Protein AF-A0A7S0QAI5-F1 (afdb_monomer_lite)

Structure (mmCIF, N/CA/C/O backbone):
data_AF-A0A7S0QAI5-F1
#
_entry.id   AF-A0A7S0QAI5-F1
#
loop_
_atom_site.group_PDB
_atom_site.id
_atom_site.type_symbol
_atom_site.label_atom_id
_atom_site.label_alt_id
_atom_site.label_comp_id
_atom_site.label_asym_id
_atom_site.label_entity_id
_atom_site.label_seq_id
_atom_site.pdbx_PDB_ins_code
_atom_site.Cartn_x
_atom_site.Cartn_y
_atom_site.Cartn_z
_atom_site.occupancy
_atom_site.B_iso_or_equiv
_atom_site.auth_seq_id
_atom_site.auth_comp_id
_atom_site.auth_asym_id
_atom_site.auth_atom_id
_atom_site.pdbx_PDB_model_num
ATOM 1 N N . ALA A 1 1 ? 10.880 22.878 0.491 1.00 46.72 1 ALA A N 1
ATOM 2 C CA . ALA A 1 1 ? 9.471 22.637 0.870 1.00 46.72 1 ALA A CA 1
ATOM 3 C C . ALA A 1 1 ? 9.486 22.245 2.345 1.00 46.72 1 ALA A C 1
ATOM 5 O O . ALA A 1 1 ? 10.339 21.458 2.713 1.00 46.72 1 ALA A O 1
ATOM 6 N N . GLY A 1 2 ? 8.750 22.869 3.257 1.00 62.97 2 GLY A N 1
ATOM 7 C CA . GLY A 1 2 ? 7.318 23.179 3.219 1.00 62.97 2 GLY A CA 1
ATOM 8 C C . GLY A 1 2 ? 6.605 22.669 4.488 1.00 62.97 2 GLY A C 1
ATOM 9 O O . GLY A 1 2 ? 5.428 22.949 4.661 1.00 62.97 2 GLY A O 1
ATOM 10 N N . ARG A 1 3 ? 7.301 21.943 5.380 1.00 64.00 3 ARG A N 1
ATOM 11 C CA . ARG A 1 3 ? 6.806 21.642 6.727 1.00 64.00 3 ARG A CA 1
ATOM 12 C C . ARG A 1 3 ? 7.165 22.760 7.692 1.00 64.00 3 ARG A C 1
ATOM 14 O O . ARG A 1 3 ? 8.318 23.181 7.739 1.00 64.00 3 ARG A O 1
ATOM 21 N N . GLU A 1 4 ? 6.174 23.202 8.455 1.00 69.81 4 GLU A N 1
ATOM 22 C CA . GLU A 1 4 ? 6.407 24.006 9.649 1.00 69.81 4 GLU A CA 1
ATOM 23 C C . GLU A 1 4 ? 7.243 23.197 10.654 1.00 69.81 4 GLU A C 1
ATOM 25 O O . GLU A 1 4 ? 7.096 21.978 10.754 1.00 69.81 4 GLU A O 1
ATOM 30 N N . GLU A 1 5 ? 8.127 23.866 11.401 1.00 71.38 5 GLU A N 1
ATOM 31 C CA . GLU A 1 5 ? 8.993 23.213 12.402 1.00 71.38 5 GLU A CA 1
ATOM 32 C C . GLU A 1 5 ? 8.201 22.601 13.569 1.00 71.38 5 GLU A C 1
ATOM 34 O O . GLU A 1 5 ? 8.716 21.767 14.313 1.00 71.38 5 GLU A O 1
ATOM 39 N N . SER A 1 6 ? 6.939 23.001 13.726 1.00 79.12 6 SER A N 1
ATOM 40 C CA . SER A 1 6 ? 6.042 22.536 14.776 1.00 79.12 6 SER A CA 1
ATOM 41 C C . SER A 1 6 ? 4.677 22.179 14.201 1.00 79.12 6 SER A C 1
ATOM 43 O O . SER A 1 6 ? 4.240 22.764 13.216 1.00 79.12 6 SER A O 1
ATOM 45 N N . GLY A 1 7 ? 3.980 21.245 14.840 1.00 84.56 7 GLY A N 1
ATOM 46 C CA . GLY A 1 7 ? 2.637 20.845 14.443 1.00 84.56 7 GLY A CA 1
ATOM 47 C C . GLY A 1 7 ? 1.939 20.061 15.545 1.00 84.56 7 GLY A C 1
ATOM 48 O O . GLY A 1 7 ? 2.567 19.566 16.481 1.00 84.56 7 GLY A O 1
ATOM 49 N N . ASN A 1 8 ? 0.617 19.947 15.442 1.00 91.25 8 ASN A N 1
ATOM 50 C CA . ASN A 1 8 ? -0.180 19.155 16.371 1.00 91.25 8 ASN A CA 1
ATOM 51 C C . ASN A 1 8 ? -0.376 17.739 15.811 1.00 91.25 8 ASN A C 1
ATOM 53 O O . ASN A 1 8 ? -1.247 17.512 14.970 1.00 91.25 8 ASN A O 1
ATOM 57 N N . TRP A 1 9 ? 0.424 16.787 16.300 1.00 92.12 9 TRP A N 1
ATOM 58 C CA . TRP A 1 9 ? 0.382 15.391 15.848 1.00 92.12 9 TRP A CA 1
ATOM 59 C C . TRP A 1 9 ? -1.000 14.753 16.021 1.00 92.12 9 TRP A C 1
ATOM 61 O O . TRP A 1 9 ? -1.508 14.103 15.114 1.00 92.12 9 TRP A O 1
ATOM 71 N N . THR A 1 10 ? -1.662 15.004 17.152 1.00 93.44 10 THR A N 1
ATOM 72 C CA . THR A 1 10 ? -3.014 14.495 17.418 1.00 93.44 10 THR A CA 1
ATOM 73 C C . THR A 1 10 ? -4.028 15.030 16.408 1.00 93.44 10 THR A C 1
ATOM 75 O O . THR A 1 10 ? -4.883 14.280 15.937 1.00 93.44 10 THR A O 1
ATOM 78 N N . ALA A 1 11 ? -3.930 16.310 16.038 1.00 94.94 11 ALA A N 1
ATOM 79 C CA . ALA A 1 11 ? -4.799 16.895 15.019 1.00 94.94 11 ALA A CA 1
ATOM 80 C C . ALA A 1 11 ? -4.557 16.268 13.637 1.00 94.94 11 ALA A C 1
ATOM 82 O O . ALA A 1 11 ? -5.519 16.026 12.904 1.00 94.94 11 ALA A O 1
ATOM 83 N N . TYR A 1 12 ? -3.300 15.959 13.309 1.00 94.31 12 TYR A N 1
ATOM 84 C CA . TYR A 1 12 ? -2.942 15.269 12.074 1.00 94.31 12 TYR A CA 1
ATOM 85 C C . TYR A 1 12 ? -3.465 13.826 12.035 1.00 94.31 12 TYR A C 1
ATOM 87 O O . TYR A 1 12 ? -4.104 13.452 11.056 1.00 94.31 12 TYR A O 1
ATOM 95 N N . LEU A 1 13 ? -3.310 13.046 13.110 1.00 95.50 13 LEU A N 1
ATOM 96 C CA . LEU A 1 13 ? -3.888 11.697 13.181 1.00 95.50 13 LEU A CA 1
ATOM 97 C C . LEU A 1 13 ? -5.415 11.729 13.041 1.00 95.50 13 LEU A C 1
ATOM 99 O O . LEU A 1 13 ? -5.989 10.950 12.284 1.00 95.50 13 LEU A O 1
ATOM 103 N N . ALA A 1 14 ? -6.083 12.685 13.696 1.00 97.00 14 ALA A N 1
ATOM 104 C CA . ALA A 1 14 ? -7.524 12.862 13.546 1.00 97.00 14 ALA A CA 1
ATOM 105 C C . ALA A 1 14 ? -7.918 13.228 12.104 1.00 97.00 14 ALA A C 1
ATOM 107 O O . ALA A 1 14 ? -8.956 12.780 11.621 1.00 97.00 14 ALA A O 1
ATOM 108 N N . TYR A 1 15 ? -7.113 14.043 11.417 1.00 97.38 15 TYR A N 1
ATOM 109 C CA . TYR A 1 15 ? -7.300 14.353 10.000 1.00 97.38 15 TYR A CA 1
ATOM 110 C C . TYR A 1 15 ? -7.124 13.111 9.118 1.00 97.38 15 TYR A C 1
ATOM 112 O O . TYR A 1 15 ? -8.020 12.802 8.336 1.00 97.38 15 TYR A O 1
ATOM 120 N N . MET A 1 16 ? -6.041 12.354 9.306 1.00 97.19 16 MET A N 1
ATOM 121 C CA . MET A 1 16 ? -5.776 11.104 8.590 1.00 97.19 16 MET A CA 1
ATOM 122 C C . MET A 1 16 ? -6.926 10.100 8.764 1.00 97.19 16 MET A C 1
ATOM 124 O O . MET A 1 16 ? -7.421 9.555 7.782 1.00 97.19 16 MET A O 1
ATOM 128 N N . HIS A 1 17 ? -7.421 9.906 9.991 1.00 98.19 17 HIS A N 1
ATOM 129 C CA . HIS A 1 17 ? -8.536 8.989 10.259 1.00 98.19 17 HIS A CA 1
ATOM 130 C C . HIS A 1 17 ? -9.838 9.446 9.586 1.00 98.19 17 HIS A C 1
ATOM 132 O O . HIS A 1 17 ? -10.628 8.606 9.154 1.00 98.19 17 HIS A O 1
ATOM 138 N N . ARG A 1 18 ? -10.081 10.762 9.477 1.00 98.56 18 ARG A N 1
ATOM 139 C CA . ARG A 1 18 ? -11.232 11.288 8.723 1.00 98.56 18 ARG A CA 1
ATOM 140 C C . ARG A 1 18 ? -11.096 11.010 7.229 1.00 98.56 18 ARG A C 1
ATOM 142 O O . ARG A 1 18 ? -12.042 10.498 6.650 1.00 98.56 18 ARG A O 1
ATOM 149 N N . GLN A 1 19 ? -9.923 11.250 6.646 1.00 98.62 19 GLN A N 1
ATOM 150 C CA . GLN A 1 19 ? -9.663 10.968 5.229 1.00 98.62 19 GLN A CA 1
ATOM 151 C C . GLN A 1 19 ? -9.828 9.476 4.901 1.00 98.62 19 GLN A C 1
ATOM 153 O O . GLN A 1 19 ? -10.502 9.123 3.940 1.00 98.62 19 GLN A O 1
ATOM 158 N N . VAL A 1 20 ? -9.289 8.581 5.734 1.00 98.50 20 VAL A N 1
ATOM 159 C CA . VAL A 1 20 ? -9.466 7.131 5.540 1.00 98.50 20 VAL A CA 1
ATOM 160 C C . VAL A 1 20 ? -10.932 6.721 5.687 1.00 98.50 20 VAL A C 1
ATOM 162 O O . VAL A 1 20 ? -11.420 5.906 4.909 1.00 98.50 20 VAL A O 1
ATOM 165 N N . ARG A 1 21 ? -11.671 7.317 6.633 1.00 98.69 21 ARG A N 1
ATOM 166 C CA . ARG A 1 21 ? -13.116 7.091 6.749 1.00 98.69 21 ARG A CA 1
ATOM 167 C C . ARG A 1 21 ? -13.858 7.523 5.488 1.00 98.69 21 ARG A C 1
ATOM 169 O O . ARG A 1 21 ? -14.639 6.727 4.988 1.00 98.69 21 ARG A O 1
ATOM 176 N N . GLU A 1 22 ? -13.598 8.728 4.982 1.00 98.69 22 GLU A N 1
ATOM 177 C CA . GLU A 1 22 ? -14.201 9.244 3.744 1.00 98.69 22 GLU A CA 1
ATOM 178 C C . GLU A 1 22 ? -13.975 8.268 2.580 1.00 98.69 22 GLU A C 1
ATOM 180 O O . GLU A 1 22 ? -14.938 7.832 1.949 1.00 98.69 22 GLU A O 1
ATOM 185 N N . LEU A 1 23 ? -12.729 7.821 2.371 1.00 98.62 23 LEU A N 1
ATOM 186 C CA . LEU A 1 23 ? -12.388 6.840 1.333 1.00 98.62 23 LEU A CA 1
ATOM 187 C C . LEU A 1 23 ? -13.183 5.531 1.473 1.00 98.62 23 LEU A C 1
ATOM 189 O O . LEU A 1 23 ? -13.685 5.002 0.485 1.00 98.62 23 LEU A O 1
ATOM 193 N N . LEU A 1 24 ? -13.336 5.020 2.695 1.00 98.62 24 LEU A N 1
ATOM 194 C CA . LEU A 1 24 ? -13.994 3.736 2.950 1.00 98.62 24 LEU A CA 1
ATOM 195 C C . LEU A 1 24 ? -15.525 3.808 3.018 1.00 98.62 24 LEU A C 1
ATOM 197 O O . LEU A 1 24 ? -16.175 2.762 2.974 1.00 98.62 24 LEU A O 1
ATOM 201 N N . THR A 1 25 ? -16.117 5.000 3.137 1.00 98.44 25 THR A N 1
ATOM 202 C CA . THR A 1 25 ? -17.579 5.169 3.199 1.00 98.44 25 THR A CA 1
ATOM 203 C C . THR A 1 25 ? -18.187 5.787 1.945 1.00 98.44 25 THR A C 1
ATOM 205 O O . THR A 1 25 ? -19.368 5.560 1.690 1.00 98.44 25 THR A O 1
ATOM 208 N N . GLU A 1 26 ? -17.421 6.544 1.156 1.00 98.50 26 GLU A N 1
ATOM 209 C CA . GLU A 1 26 ? -17.957 7.315 0.020 1.00 98.50 26 GLU A CA 1
ATOM 210 C C . GLU A 1 26 ? -17.616 6.727 -1.359 1.00 98.50 26 GLU A C 1
ATOM 212 O O . GLU A 1 26 ? -18.222 7.121 -2.354 1.00 98.50 26 GLU A O 1
ATOM 217 N N . TYR A 1 27 ? -16.714 5.742 -1.434 1.00 98.12 27 TYR A N 1
ATOM 218 C CA . TYR A 1 27 ? -16.245 5.154 -2.701 1.00 98.12 27 TYR A CA 1
ATOM 219 C C . TYR A 1 27 ? -16.717 3.706 -2.918 1.00 98.12 27 TYR A C 1
ATOM 221 O O . TYR A 1 27 ? -16.196 2.992 -3.773 1.00 98.12 27 TYR A O 1
ATOM 229 N N . GLY A 1 28 ? -17.744 3.275 -2.178 1.00 97.38 28 GLY A N 1
ATOM 230 C CA . GLY A 1 28 ? -18.288 1.919 -2.261 1.00 97.38 28 GLY A CA 1
ATOM 231 C C . GLY A 1 28 ? -17.366 0.865 -1.632 1.00 97.38 28 GLY A C 1
ATOM 232 O O . GLY A 1 28 ? -16.577 1.188 -0.745 1.00 97.38 28 GLY A O 1
ATOM 233 N N . PRO A 1 29 ? -17.488 -0.413 -2.035 1.00 97.94 29 PRO A N 1
ATOM 234 C CA . PRO A 1 29 ? -16.621 -1.474 -1.531 1.00 97.94 29 PRO A CA 1
ATOM 235 C C . PRO A 1 29 ? -15.161 -1.261 -1.953 1.00 97.94 29 PRO A C 1
ATOM 237 O O . PRO A 1 29 ? -14.843 -1.271 -3.142 1.00 97.94 29 PRO A O 1
ATOM 240 N N . VAL A 1 30 ? -14.274 -1.121 -0.969 1.00 98.12 30 VAL A N 1
ATOM 241 C CA . VAL A 1 30 ? -12.821 -1.013 -1.158 1.00 98.12 30 VAL A CA 1
ATOM 242 C C . VAL A 1 30 ? -12.177 -2.340 -0.759 1.00 98.12 30 VAL A C 1
ATOM 244 O O . VAL A 1 30 ? -12.409 -2.833 0.340 1.00 98.12 30 VAL A O 1
ATOM 247 N N . ALA A 1 31 ? -11.379 -2.929 -1.654 1.00 97.44 31 ALA A N 1
ATOM 248 C CA . ALA A 1 31 ? -10.762 -4.242 -1.434 1.00 97.44 31 ALA A CA 1
ATOM 249 C C . ALA A 1 31 ? -9.523 -4.200 -0.526 1.00 97.44 31 ALA A C 1
ATOM 251 O O . ALA A 1 31 ? -9.143 -5.219 0.045 1.00 97.44 31 ALA A O 1
ATOM 252 N N . GLY A 1 32 ? -8.893 -3.035 -0.379 1.00 96.94 32 GLY A N 1
ATOM 253 C CA . GLY A 1 32 ? -7.764 -2.862 0.519 1.00 96.94 32 GLY A CA 1
ATOM 254 C C . GLY A 1 32 ? -7.239 -1.435 0.565 1.00 96.94 32 GLY A C 1
ATOM 255 O O . GLY A 1 32 ? -7.566 -0.608 -0.287 1.00 96.94 32 GLY A O 1
ATOM 256 N N . ILE A 1 33 ? -6.432 -1.161 1.583 1.00 98.31 33 ILE A N 1
ATOM 257 C CA . ILE A 1 33 ? -5.735 0.099 1.812 1.00 98.31 33 ILE A CA 1
ATOM 258 C C . ILE A 1 33 ? -4.237 -0.199 1.872 1.00 98.31 33 ILE A C 1
ATOM 260 O O . ILE A 1 33 ? -3.777 -0.961 2.722 1.00 98.31 33 ILE A O 1
ATOM 264 N N . TRP A 1 34 ? -3.493 0.427 0.961 1.00 98.06 34 TRP A N 1
ATOM 265 C CA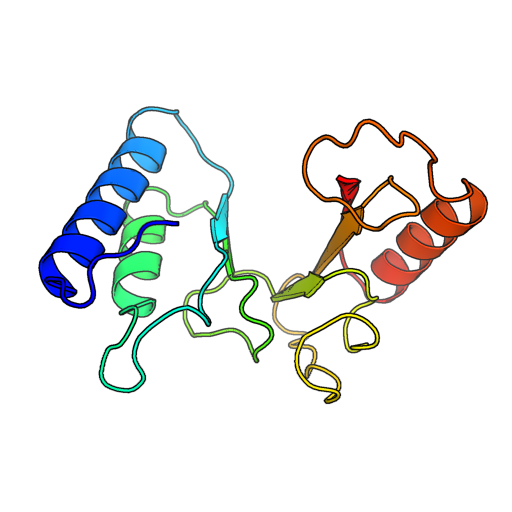 . TRP A 1 34 ? -2.038 0.342 0.864 1.00 98.06 34 TRP A CA 1
ATOM 266 C C . TRP A 1 34 ? -1.434 1.632 1.431 1.00 98.06 34 TRP A C 1
ATOM 268 O O . TRP A 1 34 ? -1.568 2.703 0.837 1.00 98.06 34 TRP A O 1
ATOM 278 N N . LEU A 1 35 ? -0.857 1.548 2.628 1.00 97.75 35 LEU A N 1
ATOM 279 C CA . LEU A 1 35 ? -0.287 2.676 3.364 1.00 97.75 35 LEU A CA 1
ATOM 280 C C . LEU A 1 35 ? 1.210 2.809 3.095 1.00 97.75 35 LEU A C 1
ATOM 282 O O . LEU A 1 35 ? 1.903 1.818 2.876 1.00 97.75 35 LEU A O 1
ATOM 286 N N . ASP A 1 36 ? 1.707 4.041 3.182 1.00 95.31 36 ASP A N 1
ATOM 287 C CA . ASP A 1 36 ? 3.113 4.362 2.959 1.00 95.31 36 ASP A CA 1
ATOM 288 C C . ASP A 1 36 ? 3.577 5.544 3.820 1.00 95.31 36 ASP A C 1
ATOM 290 O O . ASP A 1 36 ? 2.763 6.295 4.365 1.00 95.31 36 ASP A O 1
ATOM 294 N N . GLY A 1 37 ? 4.895 5.729 3.929 1.00 92.44 37 GLY A N 1
ATOM 295 C CA . GLY A 1 37 ? 5.501 6.883 4.599 1.00 92.44 37 GLY A CA 1
ATOM 296 C C . GLY A 1 37 ? 5.604 6.759 6.120 1.00 92.44 37 GLY A C 1
ATOM 297 O O . GLY A 1 37 ? 5.827 7.754 6.811 1.00 92.44 37 GLY A O 1
ATOM 298 N N . TRP A 1 38 ? 5.483 5.544 6.663 1.00 92.69 38 TRP A N 1
ATOM 299 C CA . TRP A 1 38 ? 5.523 5.291 8.108 1.00 92.69 38 TRP A CA 1
ATOM 300 C C . TRP A 1 38 ? 6.805 5.792 8.791 1.00 92.69 38 TRP A C 1
ATOM 302 O O . TRP A 1 38 ? 6.779 6.148 9.961 1.00 92.69 38 TRP A O 1
ATOM 312 N N . TRP A 1 39 ? 7.940 5.857 8.098 1.00 89.69 39 TRP A N 1
ATOM 313 C CA . TRP A 1 39 ? 9.201 6.337 8.683 1.00 89.69 39 TRP A CA 1
ATOM 314 C C . TRP A 1 39 ? 9.216 7.843 8.979 1.00 89.69 39 TRP A C 1
ATOM 316 O O . TRP A 1 39 ? 10.088 8.315 9.708 1.00 89.69 39 TRP A O 1
ATOM 326 N N . ASP A 1 40 ? 8.290 8.614 8.410 1.00 88.88 40 ASP A N 1
ATOM 327 C CA . ASP A 1 40 ? 8.361 10.071 8.394 1.00 88.88 40 ASP A CA 1
ATOM 328 C C . ASP A 1 40 ? 7.604 10.711 9.567 1.00 88.88 40 ASP A C 1
ATOM 330 O O . ASP A 1 40 ? 6.581 11.382 9.408 1.00 88.88 40 ASP A O 1
ATOM 334 N N . HIS A 1 41 ? 8.111 10.476 10.778 1.00 86.50 41 HIS A N 1
ATOM 335 C CA . HIS A 1 41 ? 7.572 11.057 12.005 1.00 86.50 41 HIS A CA 1
ATOM 336 C C . HIS A 1 41 ? 8.667 11.391 13.032 1.00 86.50 41 HIS A C 1
ATOM 338 O O . HIS A 1 41 ? 9.729 10.763 13.050 1.00 86.50 41 HIS A O 1
ATOM 344 N N . PRO A 1 42 ? 8.425 12.353 13.943 1.00 84.75 42 PRO A N 1
ATOM 345 C CA . PRO A 1 42 ? 9.297 12.564 15.093 1.00 84.75 42 PRO A CA 1
ATOM 346 C C . PRO A 1 42 ? 9.398 11.312 15.981 1.00 84.75 42 PRO A C 1
ATOM 348 O O . PRO A 1 42 ? 8.399 10.654 16.263 1.00 84.75 42 PRO A O 1
ATOM 351 N N . SER A 1 43 ? 10.584 11.028 16.521 1.00 85.12 43 SER A N 1
ATOM 352 C CA . SER A 1 43 ? 10.837 9.821 17.332 1.00 85.12 43 SER A CA 1
ATOM 353 C C . SER A 1 43 ? 9.997 9.704 18.613 1.00 85.12 43 SER A C 1
ATOM 355 O O . SER A 1 43 ? 9.891 8.620 19.178 1.00 85.12 43 SER A O 1
ATOM 357 N N . HIS A 1 44 ? 9.414 10.807 19.088 1.00 84.88 44 HIS A N 1
ATOM 358 C CA . HIS A 1 44 ? 8.614 10.868 20.313 1.00 84.88 44 HIS A CA 1
ATOM 359 C C . HIS A 1 44 ? 7.103 10.718 20.077 1.00 84.88 44 HIS A C 1
ATOM 361 O O . HIS A 1 44 ? 6.334 10.767 21.037 1.00 84.88 44 HIS A O 1
ATOM 367 N N . VAL A 1 45 ? 6.660 10.565 18.825 1.00 88.19 45 VAL A N 1
ATOM 368 C CA . VAL A 1 45 ? 5.248 10.343 18.483 1.00 88.19 45 VAL A CA 1
ATOM 369 C C . VAL A 1 45 ? 5.049 8.980 17.834 1.00 88.19 45 VAL A C 1
ATOM 371 O O . VAL A 1 45 ? 5.979 8.397 17.285 1.00 88.19 45 VAL A O 1
ATOM 374 N N . LEU A 1 46 ? 3.817 8.476 17.899 1.00 89.88 46 LEU A N 1
ATOM 375 C CA . LEU A 1 46 ? 3.418 7.202 17.310 1.00 89.88 46 LEU A CA 1
ATOM 376 C C . LEU A 1 46 ? 2.304 7.428 16.293 1.00 89.88 46 LEU A C 1
ATOM 378 O O . LEU A 1 46 ? 1.404 8.239 16.519 1.00 89.88 46 LEU A O 1
ATOM 382 N N . TRP A 1 47 ? 2.326 6.653 15.214 1.00 93.88 47 TRP A N 1
ATOM 383 C CA . TRP A 1 47 ? 1.277 6.643 14.193 1.00 93.88 47 TRP A CA 1
ATOM 384 C C . TRP A 1 47 ? -0.065 6.085 14.670 1.00 93.8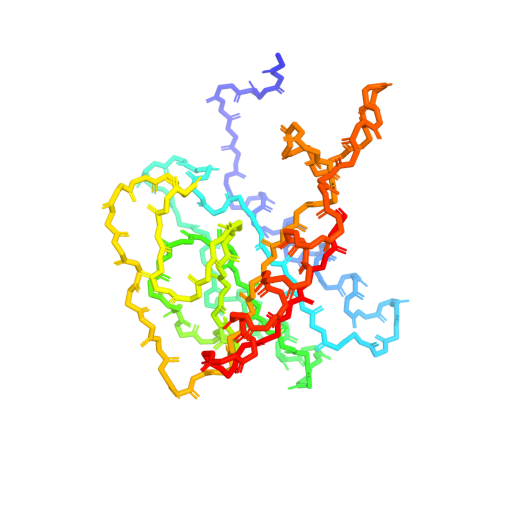8 47 TRP A C 1
ATOM 386 O O . TRP A 1 47 ? -1.067 6.295 13.998 1.00 93.88 47 TRP A O 1
ATOM 396 N N . LYS A 1 48 ? -0.091 5.388 15.816 1.00 95.00 48 LYS A N 1
ATOM 397 C CA . LYS A 1 48 ? -1.283 4.698 16.340 1.00 95.00 48 LYS A CA 1
ATOM 398 C C . LYS A 1 48 ? -1.921 3.769 15.292 1.00 95.00 48 LYS A C 1
ATOM 400 O O . LYS A 1 48 ? -3.135 3.749 15.122 1.00 95.00 48 LYS A O 1
ATOM 405 N N . THR A 1 49 ? -1.083 3.001 14.594 1.00 95.62 49 THR A N 1
ATOM 406 C CA . THR A 1 49 ? -1.481 2.121 13.483 1.00 95.62 49 THR A CA 1
ATOM 407 C C . THR A 1 49 ? -2.586 1.141 13.866 1.00 95.62 49 THR A C 1
ATOM 409 O O . THR A 1 49 ? -3.517 0.974 13.096 1.00 95.62 49 THR A O 1
ATOM 412 N N . GLU A 1 50 ? -2.567 0.584 15.077 1.00 96.12 50 GLU A N 1
ATOM 413 C CA . GLU A 1 50 ? -3.631 -0.308 15.562 1.00 96.12 50 GLU A CA 1
ATOM 414 C C . GLU A 1 50 ? -5.020 0.363 15.561 1.00 96.12 50 GLU A C 1
ATOM 416 O O . GLU A 1 50 ? -5.999 -0.241 15.123 1.00 96.12 50 GLU A O 1
ATOM 421 N N . GLU A 1 51 ? -5.113 1.635 15.976 1.00 97.56 51 GLU A N 1
ATOM 422 C CA . GLU A 1 51 ? -6.373 2.393 15.939 1.00 97.56 51 GLU A CA 1
ATOM 423 C C . GLU A 1 51 ? -6.844 2.616 14.491 1.00 97.56 51 GLU A C 1
ATOM 425 O O . GLU A 1 51 ? -8.041 2.535 14.204 1.00 97.56 51 GLU A O 1
ATOM 430 N N . LEU A 1 52 ? -5.907 2.882 13.575 1.00 98.12 52 LEU A N 1
ATOM 431 C CA . LEU A 1 52 ? -6.195 3.063 12.153 1.00 98.12 52 LEU A CA 1
ATOM 432 C C . LEU A 1 52 ? -6.659 1.756 11.497 1.00 98.12 52 LEU A C 1
ATOM 434 O O . LEU A 1 52 ? -7.653 1.755 10.775 1.00 98.12 52 LEU A O 1
ATOM 438 N N . TYR A 1 53 ? -5.971 0.646 11.751 1.00 98.31 53 TYR A N 1
ATOM 439 C CA . TYR A 1 53 ? -6.290 -0.650 11.150 1.00 98.31 53 TYR A CA 1
ATOM 440 C C . TYR A 1 53 ? -7.641 -1.152 11.659 1.00 98.31 53 TYR A C 1
ATOM 442 O O . TYR A 1 53 ? -8.505 -1.524 10.867 1.00 98.31 53 TYR A O 1
ATOM 450 N N . HIS A 1 54 ? -7.895 -1.012 12.965 1.00 98.31 54 HIS A N 1
ATOM 451 C CA . HIS A 1 54 ? -9.203 -1.305 13.544 1.00 98.31 54 HIS A CA 1
ATOM 452 C C . HIS A 1 54 ? -10.324 -0.462 12.916 1.00 98.31 54 HIS A C 1
ATOM 454 O O . HIS A 1 54 ? -11.409 -0.982 12.643 1.00 98.31 54 HIS A O 1
ATOM 460 N N . LEU A 1 55 ? -10.081 0.828 12.654 1.00 98.50 55 LEU A N 1
ATOM 461 C CA . LEU A 1 55 ? -11.029 1.687 11.943 1.00 98.50 55 LEU A CA 1
ATOM 462 C C . LEU A 1 55 ? -11.322 1.160 10.531 1.00 98.50 55 LEU A C 1
ATOM 464 O O . LEU A 1 55 ? -12.495 1.092 10.156 1.00 98.50 55 LEU A O 1
ATOM 468 N N . ILE A 1 56 ? -10.286 0.791 9.769 1.00 98.62 56 ILE A N 1
ATOM 469 C CA . ILE A 1 56 ? -10.427 0.260 8.405 1.00 98.62 56 ILE A CA 1
ATOM 470 C C . ILE A 1 56 ? -11.290 -1.003 8.425 1.00 98.62 56 ILE A C 1
ATOM 472 O O . ILE A 1 56 ? -12.326 -1.041 7.761 1.00 98.62 56 ILE A O 1
ATOM 476 N N . HIS A 1 57 ? -10.934 -1.985 9.255 1.00 98.50 57 HIS A N 1
ATOM 477 C CA . HIS A 1 57 ? -11.676 -3.243 9.358 1.00 98.50 57 HIS A CA 1
ATOM 478 C C . HIS A 1 57 ? -13.093 -3.057 9.906 1.00 98.50 57 HIS A C 1
ATOM 480 O O . HIS A 1 57 ? -13.985 -3.807 9.531 1.00 98.50 57 HIS A O 1
ATOM 486 N N . THR A 1 58 ? -13.341 -2.057 10.756 1.00 98.38 58 THR A N 1
ATOM 487 C CA . THR A 1 58 ? -14.700 -1.742 11.237 1.00 98.38 58 THR A CA 1
ATOM 488 C C . THR A 1 58 ? -15.582 -1.174 10.127 1.00 98.38 58 THR A C 1
ATOM 490 O O . THR A 1 58 ? -16.778 -1.453 10.078 1.00 98.38 58 THR A O 1
ATOM 493 N N . LEU A 1 59 ? -15.016 -0.342 9.252 1.00 98.56 59 LEU A N 1
ATOM 494 C CA . LEU A 1 59 ? -15.754 0.270 8.148 1.00 98.56 59 LEU A CA 1
ATOM 495 C C . LEU A 1 59 ? -15.964 -0.702 6.986 1.00 98.56 59 LEU A C 1
ATOM 497 O O . LEU A 1 59 ? -17.038 -0.723 6.390 1.00 98.56 59 LEU A O 1
ATOM 501 N N . GLN A 1 60 ? -14.940 -1.488 6.666 1.00 98.19 60 GLN A N 1
ATOM 502 C CA . GLN A 1 60 ? -14.920 -2.431 5.555 1.00 98.19 60 GLN A CA 1
ATOM 503 C C . GLN A 1 60 ? -14.189 -3.705 6.005 1.00 98.19 60 GLN A C 1
ATOM 505 O O . GLN A 1 60 ? -12.990 -3.853 5.798 1.00 98.19 60 GLN A O 1
ATOM 510 N N . HIS A 1 61 ? -14.917 -4.652 6.607 1.00 96.62 61 HIS A N 1
ATOM 511 C CA . HIS A 1 61 ? -14.345 -5.900 7.148 1.00 96.62 61 HIS A CA 1
ATOM 512 C C . HIS A 1 61 ? -13.566 -6.748 6.129 1.00 96.62 61 HIS A C 1
ATOM 514 O O . HIS A 1 61 ? -12.744 -7.564 6.530 1.00 96.62 61 HIS A O 1
ATOM 520 N N . GLY A 1 62 ? -13.855 -6.602 4.833 1.00 95.88 62 GLY A N 1
ATOM 521 C CA . GLY A 1 62 ? -13.161 -7.321 3.761 1.00 95.88 62 GLY A CA 1
ATOM 522 C C . GLY A 1 62 ? -11.967 -6.576 3.160 1.00 95.88 62 GLY A C 1
ATOM 523 O O . GLY A 1 62 ? -11.345 -7.118 2.251 1.00 95.88 62 GLY A O 1
ATOM 524 N N . ALA A 1 63 ? -11.677 -5.348 3.602 1.00 98.19 63 ALA A N 1
ATOM 525 C CA . ALA A 1 63 ? -10.559 -4.571 3.084 1.00 98.19 63 ALA A CA 1
ATOM 526 C C . ALA A 1 63 ? -9.240 -5.066 3.690 1.00 98.19 63 ALA A C 1
ATOM 528 O O . ALA A 1 63 ? -9.081 -5.039 4.909 1.00 98.19 63 ALA A O 1
ATOM 529 N N . LEU A 1 64 ? -8.296 -5.471 2.840 1.00 98.25 64 LEU A N 1
ATOM 530 C CA . LEU A 1 64 ? -6.941 -5.832 3.258 1.00 98.25 64 LEU A CA 1
ATOM 531 C C . LEU A 1 64 ? -6.137 -4.584 3.639 1.00 98.25 64 LEU A C 1
ATOM 533 O O . LEU A 1 64 ? -6.167 -3.587 2.918 1.00 98.25 64 LEU A O 1
ATOM 537 N N . VAL A 1 65 ? -5.372 -4.641 4.722 1.00 98.44 65 VAL A N 1
ATOM 538 C CA . VAL A 1 65 ? -4.467 -3.563 5.138 1.00 98.44 65 VAL A CA 1
ATOM 539 C C . VAL A 1 65 ? -3.020 -3.982 4.918 1.00 98.44 65 VAL A C 1
ATOM 541 O O . VAL A 1 65 ? -2.549 -4.942 5.519 1.00 98.44 65 VAL A O 1
ATOM 544 N N . GLY A 1 66 ? -2.298 -3.238 4.085 1.00 97.44 66 GLY A N 1
ATOM 545 C CA . GLY A 1 66 ? -0.853 -3.383 3.918 1.00 97.44 66 GLY A CA 1
ATOM 546 C C . GLY A 1 66 ? -0.159 -2.056 4.187 1.00 97.44 66 GLY A C 1
ATOM 547 O O . GLY A 1 66 ? -0.664 -1.008 3.788 1.00 97.44 66 GLY A O 1
ATOM 548 N N . ASN A 1 67 ? 0.990 -2.082 4.859 1.00 96.12 67 ASN A N 1
ATOM 549 C CA . ASN A 1 67 ? 1.793 -0.890 5.110 1.00 96.12 67 ASN A CA 1
ATOM 550 C C . ASN A 1 67 ? 3.235 -1.100 4.636 1.00 96.12 67 ASN A C 1
ATOM 552 O O . ASN A 1 67 ? 3.934 -1.997 5.110 1.00 96.12 67 ASN A O 1
ATOM 556 N N . ASN A 1 68 ? 3.699 -0.266 3.706 1.00 94.06 68 ASN A N 1
ATOM 557 C CA . ASN A 1 68 ? 5.030 -0.354 3.109 1.00 94.06 68 ASN A CA 1
ATOM 558 C C . ASN A 1 68 ? 6.139 0.172 4.038 1.00 94.06 68 ASN A C 1
ATOM 560 O O . ASN A 1 68 ? 7.016 0.924 3.643 1.00 94.06 68 ASN A O 1
ATOM 564 N N . HIS A 1 69 ? 6.132 -0.201 5.315 1.00 91.62 69 HIS A N 1
ATOM 565 C CA . HIS A 1 69 ? 7.063 0.342 6.308 1.00 91.62 69 HIS A CA 1
ATOM 566 C C . HIS A 1 69 ? 8.401 -0.414 6.399 1.00 91.62 69 HIS A C 1
ATOM 568 O O . HIS A 1 69 ? 9.240 -0.071 7.234 1.00 91.62 69 HIS A O 1
ATOM 574 N N . HIS A 1 70 ? 8.598 -1.474 5.602 1.00 87.19 70 HIS A N 1
ATOM 575 C CA . HIS A 1 70 ? 9.812 -2.307 5.582 1.00 87.19 70 HIS A CA 1
ATOM 576 C C . HIS A 1 70 ? 10.178 -2.851 6.981 1.00 87.19 70 HIS A C 1
ATOM 578 O O . HIS A 1 70 ? 11.317 -2.774 7.447 1.00 87.19 70 HIS A O 1
ATOM 584 N N . ARG A 1 71 ? 9.185 -3.391 7.693 1.00 87.25 71 ARG A N 1
ATOM 585 C CA . ARG A 1 71 ? 9.340 -4.083 8.985 1.00 87.25 71 ARG A CA 1
ATOM 586 C C . ARG A 1 71 ? 8.592 -5.407 8.904 1.00 87.25 71 ARG A C 1
ATOM 588 O O . ARG A 1 71 ? 7.867 -5.652 7.943 1.00 87.25 71 ARG A O 1
ATOM 595 N N . THR A 1 72 ? 8.761 -6.253 9.913 1.00 88.81 72 THR A N 1
ATOM 596 C CA . THR A 1 72 ? 7.814 -7.346 10.143 1.00 88.81 72 THR A CA 1
ATOM 597 C C . THR A 1 72 ? 6.409 -6.748 10.296 1.00 88.81 72 THR A C 1
ATOM 599 O O . THR A 1 72 ? 6.302 -5.736 10.998 1.00 88.81 72 THR A O 1
ATOM 602 N N . PRO A 1 73 ? 5.381 -7.328 9.649 1.00 93.25 73 PRO A N 1
ATOM 603 C CA . PRO A 1 73 ? 4.022 -6.804 9.696 1.00 93.25 73 PRO A CA 1
ATOM 604 C C . PRO A 1 73 ? 3.535 -6.558 11.121 1.00 93.25 73 PRO A C 1
ATOM 606 O O . PRO A 1 73 ? 3.810 -7.345 12.036 1.00 93.25 73 PRO A O 1
ATOM 609 N N . PHE A 1 74 ? 2.831 -5.449 11.319 1.00 95.06 74 PHE A N 1
ATOM 610 C CA . PHE A 1 74 ? 2.197 -5.158 12.600 1.00 95.06 74 PHE A CA 1
ATOM 611 C C . PHE A 1 74 ? 0.867 -5.900 12.739 1.00 95.06 74 PHE A C 1
ATOM 613 O O . PHE A 1 74 ? 0.242 -6.311 11.764 1.00 95.06 74 PHE A O 1
ATOM 620 N N . TRP A 1 75 ? 0.409 -6.067 13.981 1.00 94.56 75 TRP A N 1
ATOM 621 C CA . TRP A 1 75 ? -0.913 -6.632 14.233 1.00 94.56 75 TRP A CA 1
ATOM 622 C C . TRP A 1 75 ? -1.999 -5.806 13.529 1.00 94.56 75 TRP A C 1
ATOM 624 O O . TRP A 1 75 ? -2.044 -4.585 13.688 1.00 94.56 75 TRP A O 1
ATOM 634 N N . GLY A 1 76 ? -2.877 -6.484 12.787 1.00 95.00 76 GLY A N 1
ATOM 635 C CA . GLY A 1 76 ? -3.926 -5.860 11.977 1.00 95.00 76 GLY A CA 1
ATOM 636 C C . GLY A 1 76 ? -3.541 -5.600 10.518 1.00 95.00 76 GLY A C 1
ATOM 637 O O . GLY A 1 76 ? -4.371 -5.082 9.782 1.00 95.00 76 GLY A O 1
ATOM 638 N N . GLU A 1 77 ? -2.327 -5.952 10.090 1.00 97.38 77 GLU A N 1
ATOM 639 C CA . GLU A 1 77 ? -1.969 -6.006 8.667 1.00 97.38 77 GLU A CA 1
ATOM 640 C C . GLU A 1 77 ? -2.315 -7.376 8.076 1.00 97.38 77 GLU A C 1
ATOM 642 O O . GLU A 1 77 ? -2.103 -8.415 8.703 1.00 97.38 77 GLU A O 1
ATOM 647 N N . ASP A 1 78 ? -2.841 -7.365 6.854 1.00 97.81 78 ASP A N 1
ATOM 648 C CA . ASP A 1 78 ? -3.364 -8.538 6.151 1.00 97.81 78 ASP A CA 1
ATOM 649 C C . ASP A 1 78 ? -2.455 -9.000 5.002 1.00 97.81 78 ASP A C 1
ATOM 651 O O . ASP A 1 78 ? -2.711 -10.035 4.387 1.00 97.81 78 ASP A O 1
ATOM 655 N N . LEU A 1 79 ? -1.402 -8.241 4.687 1.00 96.44 79 LEU A N 1
ATOM 656 C CA . LEU A 1 79 ? -0.380 -8.605 3.709 1.00 96.44 79 LEU A CA 1
ATOM 657 C C . LEU A 1 79 ? 0.977 -7.999 4.067 1.00 96.44 79 LEU A C 1
ATOM 659 O O . LEU A 1 79 ? 1.057 -6.919 4.649 1.00 96.44 79 LEU A O 1
ATOM 663 N N . GLN A 1 80 ? 2.047 -8.676 3.654 1.00 95.50 80 GLN A N 1
ATOM 664 C CA . GLN A 1 80 ? 3.406 -8.151 3.743 1.00 95.50 80 GLN A CA 1
ATOM 665 C C . GLN A 1 80 ? 3.880 -7.631 2.384 1.00 95.50 80 GLN A C 1
ATOM 667 O O . GLN A 1 80 ? 3.853 -8.356 1.388 1.00 95.50 80 GLN A O 1
ATOM 672 N N . ILE A 1 81 ? 4.363 -6.390 2.373 1.00 94.62 81 ILE A N 1
ATOM 673 C CA . ILE A 1 81 ? 4.799 -5.681 1.169 1.00 94.62 81 ILE A CA 1
ATOM 674 C C . ILE A 1 81 ? 6.330 -5.668 1.068 1.00 94.62 81 ILE A C 1
ATOM 676 O O . ILE A 1 81 ? 7.033 -5.493 2.067 1.00 94.62 81 ILE A O 1
ATOM 680 N N . PHE A 1 82 ? 6.834 -5.824 -0.156 1.00 92.69 82 PHE A N 1
ATOM 681 C CA . PHE A 1 82 ? 8.240 -5.679 -0.528 1.00 92.69 82 PHE A CA 1
ATOM 682 C C . PHE A 1 82 ? 8.375 -4.694 -1.691 1.00 92.69 82 PHE A C 1
ATOM 684 O O . PHE A 1 82 ? 7.614 -4.760 -2.654 1.00 92.69 82 PHE A O 1
ATOM 691 N N . GLU A 1 83 ? 9.372 -3.814 -1.638 1.00 90.62 83 GLU A N 1
ATOM 692 C CA . GLU A 1 83 ? 9.590 -2.797 -2.667 1.00 90.62 83 GLU A CA 1
ATOM 693 C C . GLU A 1 83 ? 10.794 -3.147 -3.552 1.00 90.62 83 GLU A C 1
ATOM 695 O O . GLU A 1 83 ? 11.906 -3.312 -3.053 1.00 90.62 83 GLU A O 1
ATOM 700 N N . LYS A 1 84 ? 10.580 -3.229 -4.876 1.00 85.75 84 LYS A N 1
ATOM 701 C CA . LYS A 1 84 ? 11.595 -3.430 -5.940 1.00 85.75 84 LYS A CA 1
ATOM 702 C C . LYS A 1 84 ? 12.425 -4.716 -5.837 1.00 85.75 84 LYS A C 1
ATOM 704 O O . LYS A 1 84 ? 13.315 -4.952 -6.653 1.00 85.75 84 LYS A O 1
ATOM 709 N N . ASP A 1 85 ? 12.097 -5.568 -4.879 1.00 81.19 85 ASP A N 1
ATOM 710 C CA . ASP A 1 85 ? 12.801 -6.793 -4.538 1.00 81.19 85 ASP A CA 1
ATOM 711 C C . ASP A 1 85 ? 11.821 -7.961 -4.417 1.00 81.19 85 ASP A C 1
ATOM 713 O O . ASP A 1 85 ? 10.652 -7.795 -4.053 1.00 81.19 85 ASP A O 1
ATOM 717 N N . ALA A 1 86 ? 12.302 -9.175 -4.698 1.00 81.06 86 ALA A N 1
ATOM 718 C CA . ALA A 1 86 ? 11.522 -10.363 -4.376 1.00 81.06 86 ALA A CA 1
ATOM 719 C C . ALA A 1 86 ? 11.405 -10.513 -2.846 1.00 81.06 86 ALA A C 1
ATOM 721 O O . ALA A 1 86 ? 12.283 -10.045 -2.115 1.00 81.06 86 ALA A O 1
ATOM 722 N N . PRO A 1 87 ? 10.362 -11.193 -2.338 1.00 79.75 87 PRO A N 1
ATOM 723 C CA . PRO A 1 87 ? 10.161 -11.343 -0.903 1.00 79.75 87 PRO A CA 1
ATOM 724 C C . PRO A 1 87 ? 11.404 -11.839 -0.159 1.00 79.75 87 PRO A C 1
ATOM 726 O O . PRO A 1 87 ? 12.015 -12.846 -0.522 1.00 79.75 87 PRO A O 1
ATOM 729 N N . GLY A 1 88 ? 11.757 -11.131 0.913 1.00 70.69 88 GLY A N 1
ATOM 730 C CA . GLY A 1 88 ? 12.914 -11.414 1.764 1.00 70.69 88 GLY A CA 1
ATOM 731 C C . GLY A 1 88 ? 14.253 -10.885 1.247 1.00 70.69 88 GLY A C 1
ATOM 732 O O . GLY A 1 88 ? 15.241 -10.916 1.983 1.00 70.69 88 GLY A O 1
ATOM 733 N N . GLU A 1 89 ? 14.299 -10.358 0.025 1.00 77.31 89 GLU A N 1
ATOM 734 C CA . GLU A 1 89 ? 15.432 -9.585 -0.472 1.00 77.31 89 GLU A CA 1
ATOM 735 C C . GLU A 1 89 ? 15.289 -8.117 -0.054 1.00 77.31 89 GLU A C 1
ATOM 737 O O . GLU A 1 89 ? 14.200 -7.633 0.248 1.00 77.31 89 GLU A O 1
ATOM 742 N N . ASN A 1 90 ? 16.418 -7.422 0.045 1.00 66.50 90 ASN A N 1
ATOM 743 C CA . ASN A 1 90 ? 16.454 -6.000 0.368 1.00 66.50 90 ASN A CA 1
ATOM 744 C C . ASN A 1 90 ? 17.696 -5.380 -0.285 1.00 66.50 90 ASN A C 1
ATOM 746 O O . ASN A 1 90 ? 18.677 -5.032 0.376 1.00 66.50 90 ASN A O 1
ATOM 750 N N . THR A 1 91 ? 17.693 -5.367 -1.617 1.00 66.19 91 THR A N 1
ATOM 751 C CA . THR A 1 91 ? 18.718 -4.704 -2.425 1.00 66.19 91 THR A CA 1
ATOM 752 C C . THR A 1 91 ? 18.367 -3.242 -2.720 1.00 66.19 91 THR A C 1
ATOM 754 O O . THR A 1 91 ? 19.276 -2.457 -2.988 1.00 66.19 91 THR A O 1
ATOM 757 N N .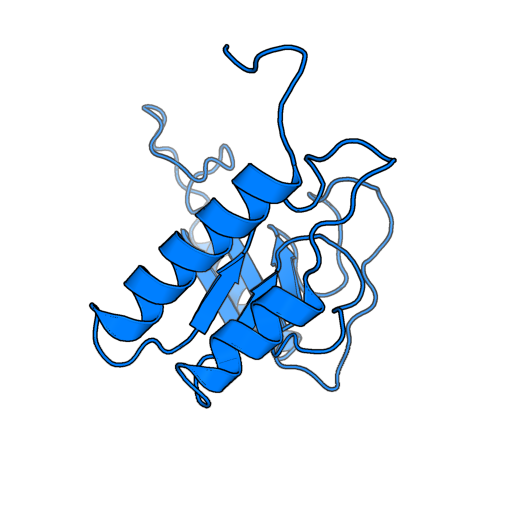 HIS A 1 92 ? 17.093 -2.853 -2.575 1.00 60.91 92 HIS A N 1
ATOM 758 C CA . HIS A 1 92 ? 16.577 -1.519 -2.897 1.00 60.91 92 HIS A CA 1
ATOM 759 C C . HIS A 1 92 ? 15.927 -0.768 -1.718 1.00 60.91 92 HIS A C 1
ATOM 761 O O . HIS A 1 92 ? 15.649 0.424 -1.852 1.00 60.91 92 HIS A O 1
ATOM 767 N N . GLY A 1 93 ? 15.689 -1.412 -0.571 1.00 56.12 93 GLY A N 1
ATOM 768 C CA . GLY A 1 93 ? 15.065 -0.788 0.598 1.00 56.12 93 GLY A CA 1
ATOM 769 C C . GLY A 1 93 ? 16.034 -0.015 1.504 1.00 56.12 93 GLY A C 1
ATOM 770 O O . GLY A 1 93 ? 17.249 -0.229 1.520 1.00 56.12 93 GLY A O 1
ATOM 771 N N . PHE A 1 94 ? 15.486 0.899 2.314 1.00 45.62 94 PHE A N 1
ATOM 772 C CA . PHE A 1 94 ? 16.249 1.617 3.339 1.00 45.62 94 PHE A CA 1
ATOM 773 C C . PHE A 1 94 ? 16.647 0.673 4.489 1.00 45.62 94 PHE A C 1
ATOM 775 O O . PHE A 1 94 ? 15.818 0.276 5.305 1.00 45.62 94 PHE A O 1
ATOM 782 N N . GLY A 1 95 ? 17.942 0.353 4.575 1.00 46.62 95 GLY A N 1
ATOM 783 C CA . GLY A 1 95 ? 18.533 -0.503 5.609 1.00 46.62 95 GLY A CA 1
ATOM 784 C C . GLY A 1 95 ? 18.789 -1.920 5.097 1.00 46.62 95 GLY A C 1
ATOM 785 O O . GLY A 1 95 ? 17.860 -2.680 4.891 1.00 46.62 95 GLY A O 1
ATOM 786 N N . HIS A 1 96 ? 20.063 -2.282 4.930 1.00 47.38 96 HIS A N 1
ATOM 787 C CA . HIS A 1 96 ? 20.577 -3.504 4.282 1.00 47.38 96 HIS A CA 1
ATOM 788 C C . HIS A 1 96 ? 20.280 -4.853 4.986 1.00 47.38 96 HIS A C 1
ATOM 790 O O . HIS A 1 96 ? 21.048 -5.805 4.843 1.00 47.38 96 HIS A O 1
ATOM 796 N N . ALA A 1 97 ? 19.215 -4.963 5.778 1.00 54.16 97 ALA A N 1
ATOM 797 C CA . ALA A 1 97 ? 18.811 -6.225 6.391 1.00 54.16 97 ALA A CA 1
ATOM 798 C C . ALA A 1 97 ? 17.691 -6.869 5.564 1.00 54.16 97 ALA A C 1
ATOM 800 O O . ALA A 1 97 ? 16.668 -6.237 5.308 1.00 54.16 97 ALA A O 1
ATOM 801 N N . SER A 1 98 ? 17.873 -8.131 5.168 1.00 62.00 98 SER A N 1
ATOM 802 C CA . SER A 1 98 ? 16.803 -8.959 4.601 1.00 62.00 98 SER A CA 1
ATOM 803 C C . SER A 1 98 ? 15.571 -8.906 5.505 1.00 62.00 98 SER A C 1
ATOM 805 O O . SER A 1 98 ? 15.683 -9.158 6.710 1.00 62.00 98 SER A O 1
ATOM 807 N N . LEU A 1 99 ? 14.406 -8.590 4.943 1.00 71.94 99 LEU A N 1
ATOM 808 C CA . LEU A 1 99 ? 13.155 -8.595 5.694 1.00 71.94 99 LEU A CA 1
ATOM 809 C C . LEU A 1 99 ? 12.741 -10.040 5.983 1.00 71.94 99 LEU A C 1
ATOM 811 O O . LEU A 1 99 ? 12.756 -10.893 5.098 1.00 71.94 99 LEU A O 1
ATOM 815 N N . SER A 1 100 ? 12.367 -10.334 7.228 1.00 81.75 100 SER A N 1
ATOM 816 C CA . SER A 1 100 ? 11.787 -11.635 7.561 1.00 81.75 100 SER A CA 1
ATOM 817 C C . SER A 1 100 ? 10.472 -11.802 6.803 1.00 81.75 100 SER A C 1
ATOM 819 O O . SER A 1 100 ? 9.596 -10.947 6.929 1.00 81.75 100 SER A O 1
ATOM 821 N N . ILE A 1 101 ? 10.324 -12.891 6.053 1.00 88.44 101 ILE A N 1
ATOM 822 C CA . ILE A 1 101 ? 9.062 -13.218 5.385 1.00 88.44 101 ILE A CA 1
ATOM 823 C C . ILE A 1 101 ? 8.116 -13.837 6.414 1.00 88.44 101 ILE A C 1
ATOM 825 O O . ILE A 1 101 ? 8.417 -14.909 6.951 1.00 88.44 101 ILE A O 1
ATOM 829 N N . ASP A 1 102 ? 6.971 -13.208 6.648 1.00 90.31 102 ASP A N 1
ATOM 830 C CA . ASP A 1 102 ? 5.874 -13.819 7.389 1.00 90.31 102 ASP A CA 1
ATOM 831 C C . ASP A 1 102 ? 5.051 -14.701 6.444 1.00 90.31 102 ASP A C 1
ATOM 833 O O . ASP A 1 102 ? 4.228 -14.236 5.664 1.00 90.31 102 ASP A O 1
ATOM 837 N N . ARG A 1 103 ? 5.288 -16.014 6.505 1.00 89.38 103 ARG A N 1
ATOM 838 C CA . ARG A 1 103 ? 4.599 -16.998 5.655 1.00 89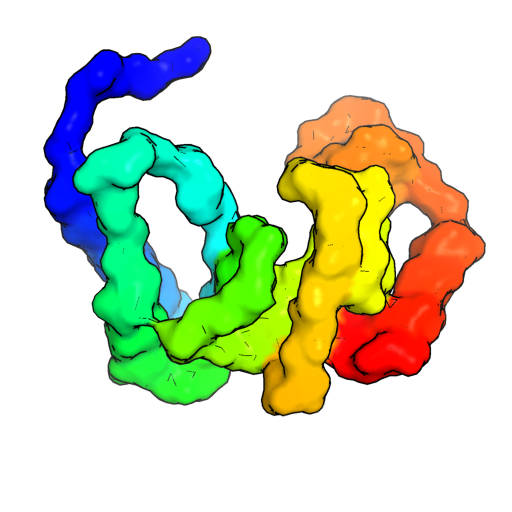.38 103 ARG A CA 1
ATOM 839 C C . ARG A 1 103 ? 3.138 -17.233 6.051 1.00 89.38 103 ARG A C 1
ATOM 841 O O . ARG A 1 103 ? 2.471 -18.007 5.368 1.00 89.38 103 ARG A O 1
ATOM 848 N N . SER A 1 104 ? 2.664 -16.641 7.149 1.00 92.94 104 SER A N 1
ATOM 849 C CA . SER A 1 104 ? 1.253 -16.703 7.536 1.00 92.94 104 SER A CA 1
ATOM 850 C C . SER A 1 104 ? 0.389 -15.683 6.793 1.00 92.94 104 SER A C 1
ATOM 852 O O . SER A 1 104 ? -0.825 -15.871 6.724 1.00 92.94 104 SER A O 1
ATOM 854 N N . LEU A 1 105 ? 1.008 -14.662 6.190 1.00 95.94 105 LEU A N 1
ATOM 855 C CA . LEU A 1 105 ? 0.325 -13.630 5.422 1.00 95.94 105 LEU A CA 1
ATOM 856 C C . LEU A 1 105 ? 0.558 -13.796 3.911 1.00 95.94 105 LEU A C 1
ATOM 858 O O . LEU A 1 105 ? 1.619 -14.261 3.483 1.00 95.94 105 LEU A O 1
ATOM 862 N N . PRO A 1 106 ? -0.415 -13.388 3.079 1.00 96.81 106 PRO A N 1
ATOM 863 C CA . PRO A 1 106 ? -0.176 -13.082 1.676 1.00 96.81 106 PRO A CA 1
ATOM 864 C C . PRO A 1 106 ? 0.980 -12.090 1.506 1.00 96.81 106 PRO A C 1
ATOM 866 O O . PRO A 1 106 ? 1.174 -11.181 2.316 1.00 96.81 106 PRO A O 1
ATOM 869 N N . LEU A 1 107 ? 1.732 -12.253 0.422 1.00 96.38 107 LEU A N 1
ATOM 870 C CA . LEU A 1 107 ? 2.893 -11.427 0.109 1.00 96.38 107 LEU A CA 1
ATOM 871 C C . LEU A 1 107 ? 2.632 -10.634 -1.175 1.00 96.38 107 LEU A C 1
ATOM 873 O O . LEU A 1 107 ? 2.048 -11.157 -2.128 1.00 96.38 107 LEU A O 1
ATOM 877 N N . GLU A 1 108 ? 3.126 -9.405 -1.235 1.00 97.00 108 GLU A N 1
ATOM 878 C CA . GLU A 1 108 ? 3.103 -8.575 -2.437 1.00 97.00 108 GLU A CA 1
ATOM 879 C C . GLU A 1 108 ? 4.463 -7.911 -2.643 1.00 97.00 108 GLU A C 1
ATOM 881 O O . GLU A 1 108 ? 5.033 -7.340 -1.719 1.00 97.00 108 GLU A O 1
ATOM 886 N N . THR A 1 109 ? 4.977 -7.962 -3.868 1.00 95.25 109 THR A N 1
ATOM 887 C CA . THR A 1 109 ? 6.088 -7.115 -4.301 1.00 95.25 109 THR A CA 1
ATOM 888 C C . THR A 1 109 ? 5.538 -6.010 -5.191 1.00 95.25 109 THR A C 1
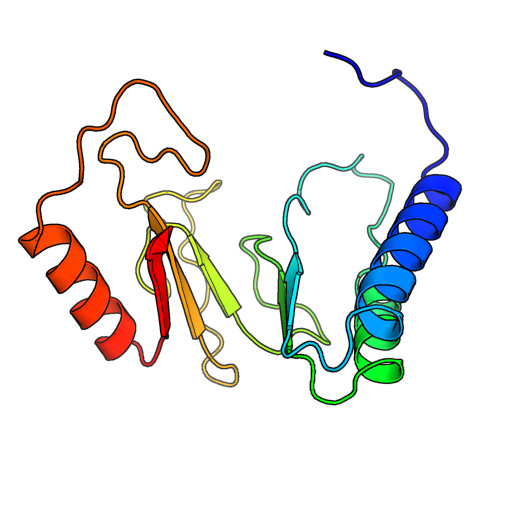ATOM 890 O O . THR A 1 109 ? 4.841 -6.310 -6.162 1.00 95.25 109 THR A O 1
ATOM 893 N N . CYS A 1 110 ? 5.892 -4.756 -4.924 1.00 95.69 110 CYS A N 1
ATOM 894 C CA . CYS A 1 110 ? 5.672 -3.650 -5.848 1.00 95.69 110 CYS A CA 1
ATOM 895 C C . CYS A 1 110 ? 6.961 -3.314 -6.612 1.00 95.69 110 CYS A C 1
ATOM 897 O O . CYS A 1 110 ? 8.056 -3.310 -6.049 1.00 95.69 110 CYS A O 1
ATOM 899 N N . ASP A 1 111 ? 6.856 -3.030 -7.909 1.00 96.06 111 ASP A N 1
ATOM 900 C CA . ASP A 1 111 ? 7.984 -2.563 -8.720 1.00 96.06 111 ASP A CA 1
ATOM 901 C C . ASP A 1 111 ? 7.520 -1.566 -9.794 1.00 96.06 111 ASP A C 1
ATOM 903 O O . ASP A 1 111 ? 6.333 -1.421 -10.072 1.00 96.06 111 ASP A O 1
ATOM 907 N N . THR A 1 112 ? 8.471 -0.871 -10.406 1.00 96.25 112 THR A N 1
ATOM 908 C CA . THR A 1 112 ? 8.267 0.169 -11.423 1.00 96.25 112 THR A CA 1
ATOM 909 C C . THR A 1 112 ? 8.555 -0.348 -12.831 1.00 96.25 112 THR A C 1
ATOM 911 O O . THR A 1 112 ? 9.476 -1.143 -13.035 1.00 96.25 112 THR A O 1
ATOM 914 N N . VAL A 1 113 ? 7.831 0.139 -13.836 1.00 96.25 113 VAL A N 1
ATOM 915 C CA . VAL A 1 113 ? 8.137 -0.118 -15.254 1.00 96.25 113 VAL A CA 1
ATOM 916 C C . VAL A 1 113 ? 9.350 0.690 -15.711 1.00 96.25 113 VAL A C 1
ATOM 918 O O . VAL A 1 113 ? 10.114 0.227 -16.558 1.00 96.25 113 VAL A O 1
ATOM 921 N N . HIS A 1 114 ? 9.557 1.883 -15.154 1.00 94.56 114 HIS A N 1
ATOM 922 C CA . HIS A 1 114 ? 10.645 2.770 -15.555 1.00 94.56 114 HIS A CA 1
ATOM 923 C C . HIS A 1 114 ? 12.017 2.248 -15.103 1.00 94.56 114 HIS A C 1
ATOM 925 O O . HIS A 1 114 ? 12.221 1.875 -13.948 1.00 94.56 114 HIS A O 1
ATOM 931 N N . ALA A 1 115 ? 12.999 2.270 -16.008 1.00 93.38 115 ALA A N 1
ATOM 932 C CA . ALA A 1 115 ? 14.369 1.831 -15.732 1.00 93.38 115 ALA A CA 1
ATOM 933 C C . ALA A 1 115 ? 15.079 2.713 -14.693 1.00 93.38 115 ALA A C 1
ATOM 935 O O . ALA A 1 115 ? 15.974 2.246 -13.994 1.00 93.38 115 ALA A O 1
ATOM 936 N N . ASN A 1 116 ? 14.659 3.973 -14.568 1.00 92.44 116 ASN A N 1
ATOM 937 C CA . ASN A 1 116 ? 15.157 4.905 -13.559 1.00 92.44 116 ASN A CA 1
ATOM 938 C C . ASN A 1 116 ? 14.513 4.707 -12.168 1.00 92.44 116 ASN A C 1
ATOM 940 O O . ASN A 1 116 ? 14.881 5.403 -11.224 1.00 92.44 116 ASN A O 1
ATOM 944 N N . GLY A 1 117 ? 13.569 3.767 -12.027 1.00 92.31 117 GLY A N 1
ATOM 945 C CA . GLY A 1 117 ? 12.935 3.431 -10.754 1.00 92.31 117 GLY A CA 1
ATOM 946 C C . GLY A 1 117 ? 11.881 4.428 -10.266 1.00 92.31 117 GLY A C 1
ATOM 947 O O . GLY A 1 117 ? 11.555 4.408 -9.073 1.00 92.31 117 GLY A O 1
ATOM 948 N N . ALA A 1 118 ? 11.388 5.310 -11.139 1.00 94.12 118 ALA A N 1
ATOM 949 C CA . ALA A 1 118 ? 10.379 6.304 -10.801 1.00 94.12 118 ALA A CA 1
ATOM 950 C C . ALA A 1 118 ? 8.979 5.695 -10.627 1.00 94.12 118 ALA A C 1
ATOM 952 O O . ALA A 1 118 ? 8.503 4.951 -11.483 1.00 94.12 118 ALA A O 1
ATOM 953 N N . TRP A 1 119 ? 8.323 6.062 -9.522 1.00 95.06 119 TRP A N 1
ATOM 954 C CA . TRP A 1 119 ? 6.921 5.736 -9.235 1.00 95.06 119 TRP A CA 1
ATOM 955 C C . TRP A 1 119 ? 5.958 6.709 -9.929 1.00 95.06 119 TRP A C 1
ATOM 957 O O . TRP A 1 119 ? 5.006 6.311 -10.590 1.00 95.06 119 TRP A O 1
ATOM 967 N N . GLY A 1 120 ? 6.218 8.012 -9.804 1.00 94.62 120 GLY A N 1
ATOM 968 C CA . GLY A 1 120 ? 5.462 9.048 -10.504 1.00 94.62 120 GLY A CA 1
ATOM 969 C C . GLY A 1 120 ? 5.961 9.275 -11.931 1.00 94.62 120 GLY A C 1
ATOM 970 O O . GLY A 1 120 ? 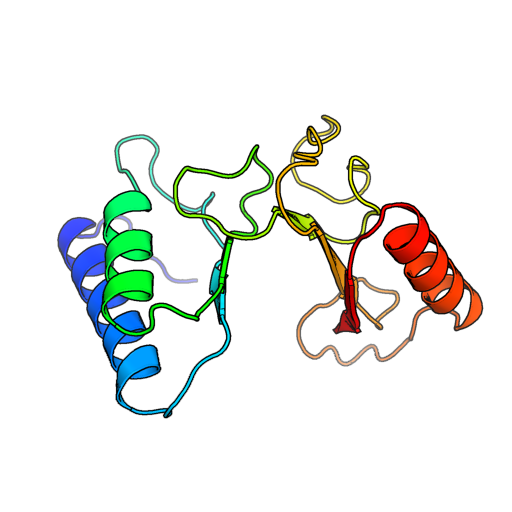7.056 8.858 -12.301 1.00 94.62 120 GLY A O 1
ATOM 971 N N . TYR A 1 121 ? 5.174 10.011 -12.715 1.00 94.44 121 TYR A N 1
ATOM 972 C CA . TYR A 1 121 ? 5.556 10.423 -14.065 1.00 94.44 121 TYR A CA 1
ATOM 973 C C . TYR A 1 121 ? 6.926 11.125 -14.093 1.00 94.44 121 TYR A C 1
ATOM 975 O O . TYR A 1 121 ? 7.153 12.106 -13.379 1.00 94.44 121 TYR A O 1
ATOM 983 N N . THR A 1 122 ? 7.802 10.683 -14.997 1.00 93.38 122 THR A N 1
ATOM 984 C CA . THR A 1 122 ? 9.051 11.370 -15.356 1.00 93.38 122 THR A CA 1
ATOM 985 C C . THR A 1 122 ? 9.137 11.555 -16.861 1.00 93.38 122 THR A C 1
ATOM 987 O O . THR A 1 122 ? 8.693 10.687 -17.599 1.00 93.38 122 THR A O 1
ATOM 990 N N . ALA A 1 123 ? 9.756 12.644 -17.329 1.00 94.75 123 ALA A N 1
ATOM 991 C CA . ALA A 1 123 ? 9.968 12.881 -18.765 1.00 94.75 123 ALA A CA 1
ATOM 992 C C . ALA A 1 123 ? 10.907 11.848 -19.425 1.00 94.75 123 ALA A C 1
ATOM 994 O O . ALA A 1 123 ? 10.882 11.665 -20.638 1.00 94.75 123 ALA A O 1
ATOM 995 N N . ASP A 1 124 ? 11.746 11.179 -18.631 1.00 92.19 124 ASP A N 1
ATOM 996 C CA . ASP A 1 124 ? 12.454 9.980 -19.065 1.00 92.19 124 ASP A CA 1
ATOM 997 C C . ASP A 1 124 ? 11.498 8.781 -19.010 1.00 92.19 124 ASP A C 1
ATOM 999 O O . ASP A 1 124 ? 11.084 8.339 -17.937 1.00 92.19 124 ASP A O 1
ATOM 1003 N N . HIS A 1 125 ? 11.139 8.269 -20.184 1.00 91.31 125 HIS A N 1
ATOM 1004 C CA . HIS A 1 125 ? 10.202 7.158 -20.344 1.00 91.31 125 HIS A CA 1
ATOM 1005 C C . HIS A 1 125 ? 10.892 5.826 -20.633 1.00 91.31 125 HIS A C 1
ATOM 1007 O O . HIS A 1 125 ? 10.241 4.901 -21.112 1.00 91.31 125 HIS A O 1
ATOM 1013 N N . THR A 1 126 ? 12.198 5.712 -20.378 1.00 96.69 126 THR A N 1
ATOM 1014 C CA . THR A 1 126 ? 12.939 4.476 -20.645 1.00 96.69 126 THR A CA 1
ATOM 1015 C C . THR A 1 126 ? 12.377 3.331 -19.792 1.00 96.69 126 THR A C 1
ATOM 1017 O O . THR A 1 126 ? 12.478 3.394 -18.563 1.00 96.69 126 THR A O 1
ATOM 1020 N N . PRO A 1 127 ? 11.786 2.280 -20.391 1.00 96.19 127 PRO A N 1
ATOM 1021 C CA . PRO A 1 127 ? 11.263 1.156 -19.631 1.00 96.19 127 PRO A CA 1
ATOM 1022 C C . PRO A 1 127 ? 12.385 0.176 -19.279 1.00 96.19 127 PRO A C 1
ATOM 1024 O O . PRO A 1 127 ? 13.402 0.077 -19.973 1.00 96.19 127 PRO A O 1
ATOM 1027 N N . LYS A 1 128 ? 12.176 -0.614 -18.228 1.00 96.81 128 LYS A N 1
ATOM 1028 C CA . LYS A 1 128 ? 12.966 -1.820 -17.984 1.00 96.81 128 LYS A CA 1
ATOM 1029 C C . LYS A 1 128 ? 12.803 -2.795 -19.162 1.00 96.81 128 LYS A C 1
ATOM 1031 O O . LYS A 1 128 ? 11.723 -2.866 -19.755 1.00 96.81 128 LYS A O 1
ATOM 1036 N N . PRO A 1 129 ? 13.837 -3.587 -19.491 1.00 97.69 129 PRO A N 1
ATOM 1037 C CA . PRO A 1 129 ? 13.709 -4.665 -20.464 1.00 97.69 129 PRO A CA 1
ATOM 1038 C C . PRO A 1 129 ? 12.566 -5.627 -20.104 1.00 97.69 129 PRO A C 1
ATOM 1040 O O . PRO A 1 129 ? 12.406 -6.000 -18.940 1.00 97.69 129 PRO A O 1
ATOM 1043 N N . LEU A 1 130 ? 11.788 -6.066 -21.100 1.00 97.44 130 LEU A N 1
ATOM 1044 C CA . LEU A 1 130 ? 10.649 -6.972 -20.890 1.00 97.44 130 LEU A CA 1
ATOM 1045 C C . LEU A 1 130 ? 11.058 -8.251 -20.151 1.00 97.44 130 LEU A C 1
ATOM 1047 O O . LEU A 1 130 ? 10.346 -8.720 -19.268 1.00 97.44 130 LEU A O 1
ATOM 1051 N N . ASP A 1 131 ? 12.213 -8.814 -20.494 1.00 97.94 131 ASP A N 1
ATOM 1052 C CA . ASP A 1 131 ? 12.725 -10.025 -19.863 1.00 97.94 131 ASP A CA 1
ATOM 1053 C C . ASP A 1 131 ? 13.072 -9.808 -18.382 1.00 97.94 131 ASP A C 1
ATOM 1055 O O . ASP A 1 131 ? 12.926 -10.734 -17.588 1.00 97.94 131 ASP A O 1
ATOM 1059 N N . ALA A 1 132 ? 13.465 -8.595 -17.978 1.00 95.75 132 ALA A N 1
ATOM 1060 C CA . ALA A 1 132 ? 13.635 -8.242 -16.571 1.00 95.75 132 ALA A CA 1
ATOM 1061 C C . ALA A 1 132 ? 12.290 -8.215 -15.825 1.00 95.75 132 ALA A C 1
ATOM 1063 O O . ALA A 1 132 ? 12.190 -8.802 -14.748 1.00 95.75 132 ALA A O 1
ATOM 1064 N N . LEU A 1 133 ? 11.249 -7.622 -16.417 1.00 97.19 133 LEU A N 1
ATOM 1065 C CA . LEU A 1 133 ? 9.901 -7.582 -15.832 1.00 97.19 133 LEU A CA 1
ATOM 1066 C C . LEU A 1 133 ? 9.283 -8.984 -15.717 1.00 97.19 133 LEU A C 1
ATOM 1068 O O . LEU A 1 133 ? 8.749 -9.349 -14.672 1.00 97.19 133 LEU A O 1
ATOM 1072 N N . VAL A 1 134 ? 9.423 -9.812 -16.759 1.00 97.69 134 VAL A N 1
ATOM 1073 C CA . VAL A 1 134 ? 8.974 -11.214 -16.737 1.00 97.69 134 VAL A CA 1
ATOM 1074 C C . VAL A 1 134 ? 9.743 -12.013 -15.686 1.00 97.69 134 VAL A C 1
ATOM 1076 O O . VAL A 1 134 ? 9.139 -12.797 -14.955 1.00 97.69 134 VAL A O 1
ATOM 1079 N N . ARG A 1 135 ? 11.062 -11.807 -15.561 1.00 96.19 135 ARG A N 1
ATOM 1080 C CA . ARG A 1 135 ? 11.842 -12.437 -14.488 1.00 96.19 135 ARG A CA 1
ATOM 1081 C C . ARG A 1 135 ? 11.346 -12.010 -13.111 1.00 96.19 135 ARG A C 1
ATOM 1083 O O . ARG A 1 135 ? 11.212 -12.884 -12.264 1.00 96.19 135 ARG A O 1
ATOM 1090 N N . MET A 1 136 ? 11.035 -10.732 -12.888 1.00 95.12 136 MET A N 1
ATOM 1091 C CA . MET A 1 136 ? 10.464 -10.279 -11.615 1.00 95.12 136 MET A CA 1
ATOM 1092 C C . MET A 1 136 ? 9.142 -10.996 -11.319 1.00 95.12 136 MET A C 1
ATOM 1094 O O . MET A 1 136 ? 9.022 -11.601 -10.261 1.00 95.12 136 MET A O 1
ATOM 1098 N N . LEU A 1 137 ? 8.215 -11.043 -12.282 1.00 97.00 137 LEU A N 1
ATOM 1099 C CA . LEU A 1 137 ? 6.936 -11.750 -12.140 1.00 97.00 137 LEU A CA 1
ATOM 1100 C C . LEU A 1 137 ? 7.109 -13.234 -11.781 1.00 97.00 137 LEU A C 1
ATOM 1102 O O . LEU A 1 137 ? 6.444 -13.746 -10.886 1.00 97.00 137 LEU A O 1
ATOM 1106 N N . VAL A 1 138 ? 8.002 -13.944 -12.478 1.00 97.06 138 VAL A N 1
ATOM 1107 C CA . VAL A 1 138 ? 8.259 -15.367 -12.200 1.00 97.06 138 VAL A CA 1
ATOM 1108 C C . VAL A 1 138 ? 8.884 -15.545 -10.817 1.00 97.06 138 VAL A C 1
ATOM 1110 O O . VAL A 1 138 ? 8.543 -16.491 -10.106 1.00 97.06 138 VAL A O 1
ATOM 1113 N N . ARG A 1 139 ? 9.788 -14.643 -10.418 1.00 94.19 139 ARG A N 1
ATOM 1114 C CA . ARG A 1 139 ? 10.422 -14.689 -9.098 1.00 94.19 139 ARG A CA 1
ATOM 1115 C C . ARG A 1 139 ? 9.404 -14.463 -7.992 1.00 94.19 139 ARG A C 1
ATOM 1117 O O . ARG A 1 139 ? 9.327 -15.308 -7.110 1.00 94.19 139 ARG A O 1
ATOM 1124 N N . THR A 1 140 ? 8.610 -13.395 -8.046 1.00 94.31 140 THR A N 1
ATOM 1125 C CA . THR A 1 140 ? 7.597 -13.093 -7.020 1.00 94.31 140 THR A CA 1
ATOM 1126 C C . THR A 1 140 ? 6.588 -14.232 -6.889 1.00 94.31 140 THR A C 1
ATOM 1128 O O . THR A 1 140 ? 6.375 -14.731 -5.782 1.00 94.31 140 THR A O 1
ATOM 1131 N N . ALA A 1 141 ? 6.093 -14.758 -8.013 1.00 95.62 141 ALA A N 1
ATOM 1132 C CA . ALA A 1 141 ? 5.226 -15.933 -8.024 1.00 95.62 141 ALA A CA 1
ATOM 1133 C C . ALA A 1 141 ? 5.899 -17.166 -7.387 1.00 95.62 141 ALA A C 1
ATOM 1135 O O . ALA A 1 141 ? 5.254 -17.911 -6.651 1.00 95.62 141 ALA A O 1
ATOM 1136 N N . GLY A 1 142 ? 7.205 -17.362 -7.600 1.00 94.31 142 GLY A N 1
ATOM 1137 C CA . GLY A 1 142 ? 7.994 -18.427 -6.968 1.00 94.31 142 GLY A CA 1
ATOM 1138 C C . GLY A 1 142 ? 8.096 -18.325 -5.439 1.00 94.31 142 GLY A C 1
ATOM 1139 O O . GLY A 1 142 ? 8.279 -19.344 -4.773 1.00 94.31 142 GLY A O 1
ATOM 1140 N N . TYR A 1 143 ? 7.922 -17.129 -4.869 1.00 92.56 143 TYR A N 1
ATOM 1141 C CA . TYR A 1 143 ? 7.801 -16.915 -3.421 1.00 92.56 143 TYR A CA 1
ATOM 1142 C C . TYR A 1 143 ? 6.357 -17.021 -2.908 1.00 92.56 143 TYR A C 1
ATOM 1144 O O . TYR A 1 143 ? 6.142 -16.921 -1.700 1.00 92.56 143 TYR A O 1
ATOM 1152 N N . GLY A 1 144 ? 5.380 -17.252 -3.791 1.00 94.50 144 GLY A N 1
ATOM 1153 C CA . GLY A 1 144 ? 3.957 -17.201 -3.455 1.00 94.50 144 GLY A CA 1
ATOM 1154 C C . GLY A 1 144 ? 3.436 -15.774 -3.269 1.00 94.50 144 GLY A C 1
ATOM 1155 O O . GLY A 1 144 ? 2.466 -15.583 -2.542 1.00 94.50 144 GLY A O 1
ATOM 1156 N N . ALA A 1 145 ? 4.094 -14.787 -3.884 1.00 96.19 145 ALA A N 1
ATOM 1157 C CA . ALA A 1 145 ? 3.729 -13.379 -3.802 1.00 96.19 145 ALA A CA 1
ATOM 1158 C C . ALA A 1 145 ? 3.070 -12.870 -5.087 1.00 96.19 145 ALA A C 1
ATOM 1160 O O . ALA A 1 145 ? 3.388 -13.320 -6.192 1.00 96.19 145 ALA A O 1
ATOM 1161 N N . ASN A 1 146 ? 2.209 -11.866 -4.934 1.00 97.62 146 ASN A N 1
ATOM 1162 C CA . ASN A 1 146 ? 1.714 -11.057 -6.043 1.00 97.62 146 ASN A CA 1
ATOM 1163 C C . ASN A 1 146 ? 2.799 -10.080 -6.532 1.00 97.62 146 ASN A C 1
ATOM 1165 O O . ASN A 1 146 ? 3.707 -9.718 -5.783 1.00 97.62 146 ASN A O 1
ATOM 1169 N N . LEU A 1 147 ? 2.693 -9.637 -7.790 1.00 97.69 147 LEU A N 1
ATOM 1170 C CA . LEU A 1 147 ? 3.462 -8.510 -8.327 1.00 97.69 147 LEU A CA 1
ATOM 1171 C C . LEU A 1 147 ? 2.508 -7.362 -8.672 1.00 97.69 147 LEU A C 1
ATOM 1173 O O . LEU A 1 147 ? 1.667 -7.512 -9.560 1.00 97.69 147 LEU A O 1
ATOM 1177 N N . LEU A 1 148 ? 2.689 -6.222 -8.012 1.00 97.56 148 LEU A N 1
ATOM 1178 C CA . LEU A 1 148 ? 2.061 -4.950 -8.350 1.00 97.56 148 LEU A CA 1
ATOM 1179 C C . LEU A 1 148 ? 3.047 -4.119 -9.180 1.00 97.56 148 LEU A C 1
ATOM 1181 O O . LEU A 1 148 ? 4.117 -3.751 -8.704 1.00 97.56 148 LEU A O 1
ATOM 1185 N N . LEU A 1 149 ? 2.714 -3.859 -10.443 1.00 96.88 149 LEU A N 1
ATOM 1186 C CA . LEU A 1 149 ? 3.603 -3.164 -11.374 1.00 96.88 149 LEU A CA 1
ATOM 1187 C C . LEU A 1 149 ? 3.071 -1.756 -11.670 1.00 96.88 149 LEU A C 1
ATOM 1189 O O . LEU A 1 149 ? 1.959 -1.626 -12.180 1.00 96.88 149 LEU A O 1
ATOM 1193 N N . ASN A 1 150 ? 3.874 -0.739 -11.348 1.00 94.81 150 ASN A N 1
ATOM 1194 C CA . ASN A 1 150 ? 3.586 0.687 -11.535 1.00 94.81 150 ASN A CA 1
ATOM 1195 C C . ASN A 1 150 ? 4.214 1.253 -12.811 1.00 94.81 150 ASN A C 1
ATOM 1197 O O . ASN A 1 150 ? 5.463 1.212 -12.923 1.00 94.81 150 ASN A O 1
#

Sequence (150 aa):
AGREESGNWTAYLAYMHRQVRELLTEYGPVAGIWLDGWWDHPSHVLWKTEELYHLIHTLQHGALVGNNHHRTPFWGEDLQIFEKDAPGENTHGFGHASLSIDRSLPLETCDTVHANGAWGYTADHTPKPLDALVRMLVRTAGYGANLLLN

Foldseek 3Di:
DDDDPDDDVVVVLVVVLVVLLCCLPVVPAAQADEAEDLVPDDPVDHSPVVVSLVSNCVSHVRYAYEYPPLADDDPSHQEYEAEQDAQQADPPDDDRGRYDDDPVHAYEYEFEQAPVGDPDDDPRPHGDPPVVVVVNCVRNVVVNHHYHYD

InterPro domains:
  IPR000933 Glycoside hydrolase, family 29 [PTHR10030] (7-150)
  IPR017853 Glycoside hydrolase superfamily [SSF51445] (8-150)
  IPR057739 Glycoside hydrolase family 29, N-terminal [PF01120] (10-150)

Radius of gyration: 17.05 Å; chains: 1; bounding box: 39×42×41 Å

Secondary structure (DSSP, 8-state):
----S---HHHHHHHHHHHHHHHHHHSS---EEEE--TT-S-TT----HHHHHHHHHHH-TT-EEEE-SSSSPPTT---EEEESS-TT--SSSSSSSPPPP-TTS-EEEEE-SBTT--SS--S---BPPHHHHHHHHHHHHHTTEEEEE-

Organism: NCBI:txid233186

pLDDT: mean 90.67, std 11.8, range [45.62, 98.69]